Protein AF-A0A497QTE4-F1 (afdb_monomer_lite)

Structure (mmCIF, N/CA/C/O backbone):
data_AF-A0A497QTE4-F1
#
_entry.id   AF-A0A497QTE4-F1
#
loop_
_atom_site.group_PDB
_atom_site.id
_atom_site.type_symbol
_atom_site.label_atom_id
_atom_site.label_alt_id
_atom_site.label_comp_id
_atom_site.label_asym_id
_atom_site.label_entity_id
_atom_site.label_seq_id
_atom_site.pdbx_PDB_ins_code
_atom_site.Cartn_x
_atom_site.Cartn_y
_atom_site.Cartn_z
_atom_site.occupancy
_atom_site.B_iso_or_equiv
_atom_site.auth_seq_id
_atom_site.auth_comp_id
_atom_site.auth_asym_id
_atom_site.auth_atom_id
_atom_site.pdbx_PDB_model_num
ATOM 1 N N . MET A 1 1 ? 2.439 17.693 15.101 1.00 38.31 1 MET A N 1
ATOM 2 C CA . MET A 1 1 ? 2.916 16.427 15.713 1.00 38.31 1 MET A CA 1
ATOM 3 C C . MET A 1 1 ? 2.878 15.326 14.650 1.00 38.31 1 MET A C 1
ATOM 5 O O . MET A 1 1 ? 1.816 15.100 14.087 1.00 38.31 1 MET A O 1
ATOM 9 N N . LYS A 1 2 ? 4.021 14.719 14.287 1.00 48.38 2 LYS A N 1
ATOM 10 C CA . LYS A 1 2 ? 4.127 13.747 13.175 1.00 48.38 2 LYS A CA 1
ATOM 11 C C . LYS A 1 2 ? 3.529 12.392 13.579 1.00 48.38 2 LYS A C 1
ATOM 13 O O . LYS A 1 2 ? 4.057 11.733 14.469 1.00 48.38 2 LYS A O 1
ATOM 18 N N . ASN A 1 3 ? 2.448 11.991 12.914 1.00 68.00 3 ASN A N 1
ATOM 19 C CA . ASN A 1 3 ? 1.878 10.650 13.010 1.00 68.00 3 ASN A CA 1
ATOM 20 C C . ASN A 1 3 ? 2.793 9.687 12.229 1.00 68.00 3 ASN A C 1
ATOM 22 O O . ASN A 1 3 ? 2.731 9.632 11.004 1.00 68.00 3 ASN A O 1
ATOM 26 N N . TRP A 1 4 ? 3.728 9.041 12.932 1.00 78.50 4 TRP A N 1
ATOM 27 C CA . TRP A 1 4 ? 4.773 8.202 12.335 1.00 78.50 4 TRP A CA 1
ATOM 28 C C . TRP A 1 4 ? 4.191 6.999 11.586 1.00 78.50 4 TRP A C 1
ATOM 30 O O . TRP A 1 4 ? 4.677 6.681 10.510 1.00 78.50 4 TRP A O 1
ATOM 40 N N . ALA A 1 5 ? 3.098 6.417 12.088 1.00 81.31 5 ALA A N 1
ATOM 41 C CA . ALA A 1 5 ? 2.456 5.256 11.481 1.00 81.31 5 ALA A CA 1
ATOM 42 C C . ALA A 1 5 ? 1.943 5.551 10.062 1.00 81.31 5 ALA A C 1
ATOM 44 O O . ALA A 1 5 ? 2.066 4.713 9.180 1.00 81.31 5 ALA A O 1
ATOM 45 N N . LYS A 1 6 ? 1.484 6.784 9.786 1.00 86.12 6 LYS A N 1
ATOM 46 C CA . LYS A 1 6 ? 1.086 7.216 8.428 1.00 86.12 6 LYS A CA 1
ATOM 47 C C . LYS A 1 6 ? 2.237 7.252 7.410 1.00 86.12 6 LYS A C 1
ATOM 49 O O . LYS A 1 6 ? 1.986 7.508 6.238 1.00 86.12 6 LYS A O 1
ATOM 54 N N . LYS A 1 7 ? 3.489 7.089 7.845 1.00 86.50 7 LYS A N 1
ATOM 55 C CA . LYS A 1 7 ? 4.641 6.941 6.945 1.00 86.50 7 LYS A CA 1
ATOM 56 C C . LYS A 1 7 ? 4.941 5.485 6.603 1.00 86.50 7 LYS A C 1
ATOM 58 O O . LYS A 1 7 ? 5.589 5.248 5.593 1.00 86.50 7 LYS A O 1
ATOM 63 N N . GLU A 1 8 ? 4.475 4.561 7.438 1.00 90.38 8 GLU A N 1
ATOM 64 C CA . GLU A 1 8 ? 4.718 3.124 7.309 1.00 90.38 8 GLU A CA 1
ATOM 65 C C . GLU A 1 8 ? 3.647 2.424 6.468 1.00 90.38 8 GLU A C 1
ATOM 67 O O . GLU A 1 8 ? 3.855 1.284 6.071 1.00 90.38 8 GLU A O 1
ATOM 72 N N . VAL A 1 9 ? 2.519 3.090 6.195 1.00 95.50 9 VAL A N 1
ATOM 73 C CA . VAL A 1 9 ? 1.374 2.544 5.449 1.00 95.50 9 VAL A CA 1
ATOM 74 C C . VAL A 1 9 ? 0.930 3.490 4.325 1.00 95.50 9 VAL A C 1
ATOM 76 O O . VAL A 1 9 ? 1.117 4.708 4.454 1.00 95.50 9 VAL A O 1
ATOM 79 N N . PRO A 1 10 ? 0.311 2.986 3.238 1.00 97.38 10 PRO A N 1
ATOM 80 C CA . PRO A 1 10 ? -0.257 3.835 2.205 1.00 97.38 10 PRO A CA 1
ATOM 81 C C . PRO A 1 10 ? -1.414 4.682 2.735 1.00 97.38 10 PRO A C 1
ATOM 83 O O . PRO A 1 10 ? -2.060 4.373 3.743 1.00 97.38 10 PRO A O 1
ATOM 86 N N . ASN A 1 11 ? -1.709 5.769 2.030 1.00 96.44 11 ASN A N 1
ATOM 87 C CA . ASN A 1 11 ? -2.879 6.583 2.332 1.00 96.44 11 ASN A CA 1
ATOM 88 C C . ASN A 1 11 ? -4.189 5.824 2.027 1.00 96.44 11 ASN A C 1
ATOM 90 O O . ASN A 1 11 ? -4.188 4.783 1.370 1.00 96.44 11 ASN A O 1
ATOM 94 N N . LEU A 1 12 ? -5.308 6.362 2.518 1.00 96.12 12 LEU A N 1
ATOM 95 C CA . LEU A 1 12 ? -6.624 5.734 2.395 1.00 96.12 12 LEU A CA 1
ATOM 96 C C . LEU A 1 12 ? -7.015 5.434 0.941 1.00 96.12 12 LEU A C 1
ATOM 98 O O . LEU A 1 12 ? -7.468 4.331 0.664 1.00 96.12 12 LEU A O 1
ATOM 102 N N . GLU A 1 13 ? -6.833 6.386 0.025 1.00 97.38 13 GLU A N 1
ATOM 103 C CA . GLU A 1 13 ? -7.245 6.219 -1.376 1.00 97.38 13 GLU A CA 1
ATOM 104 C C . GLU A 1 13 ? -6.435 5.125 -2.084 1.00 97.38 13 GLU A C 1
ATOM 106 O O . GLU A 1 13 ? -6.998 4.296 -2.793 1.00 97.38 13 GLU A O 1
ATOM 111 N N . VAL A 1 14 ? -5.131 5.039 -1.809 1.00 97.88 14 VAL A N 1
ATOM 112 C CA . VAL A 1 14 ? -4.286 3.942 -2.305 1.00 97.88 14 VAL A CA 1
ATOM 113 C C . VAL A 1 14 ? -4.727 2.598 -1.707 1.00 97.88 14 VAL A C 1
ATOM 115 O O . VAL A 1 14 ? -4.793 1.601 -2.421 1.00 97.88 14 VAL A O 1
ATOM 118 N N . CYS A 1 15 ? -5.087 2.556 -0.419 1.00 97.94 15 CYS A N 1
ATOM 119 C CA . CYS A 1 15 ? -5.567 1.325 0.223 1.00 97.94 15 CYS A CA 1
ATOM 120 C C . CYS A 1 15 ? -6.937 0.870 -0.307 1.00 97.94 15 CYS A C 1
ATOM 122 O O . CYS A 1 15 ? -7.152 -0.329 -0.467 1.00 97.94 15 CYS A O 1
ATOM 124 N N . LYS A 1 16 ? -7.856 1.801 -0.609 1.00 97.81 16 LYS A N 1
ATOM 125 C CA . LYS A 1 16 ? -9.133 1.488 -1.276 1.00 97.81 16 LYS A CA 1
ATOM 126 C C . LYS A 1 16 ? -8.885 0.807 -2.616 1.00 97.81 16 LYS A C 1
ATOM 128 O O . LYS A 1 16 ? -9.449 -0.251 -2.867 1.00 97.81 16 LYS A O 1
ATOM 133 N N . LYS A 1 17 ? -7.969 1.355 -3.417 1.00 97.94 17 LYS A N 1
ATOM 134 C CA . LYS A 1 17 ? -7.612 0.772 -4.710 1.00 97.94 17 LYS A CA 1
ATOM 135 C C . LYS A 1 17 ? -6.985 -0.619 -4.577 1.00 97.94 17 LYS A C 1
ATOM 137 O O . LYS A 1 17 ? -7.345 -1.524 -5.319 1.00 97.94 17 LYS A O 1
ATOM 142 N N . LEU A 1 18 ? -6.104 -0.826 -3.595 1.00 97.12 18 LEU A N 1
ATOM 143 C CA . LEU A 1 18 ? -5.583 -2.163 -3.281 1.00 97.12 18 LEU A CA 1
ATOM 144 C C . LEU A 1 18 ? -6.708 -3.151 -2.922 1.00 97.12 18 LEU A C 1
ATOM 146 O O . LEU A 1 18 ? -6.700 -4.279 -3.408 1.00 97.12 18 LEU A O 1
ATOM 150 N N . LYS A 1 19 ? -7.683 -2.736 -2.099 1.00 96.12 19 LYS A N 1
ATOM 151 C CA . LYS A 1 19 ? -8.857 -3.554 -1.741 1.00 96.12 19 LYS A CA 1
ATOM 152 C C . LYS A 1 19 ? -9.690 -3.914 -2.975 1.00 96.12 19 LYS A C 1
ATOM 154 O O . LYS A 1 19 ? -10.059 -5.073 -3.120 1.00 96.12 19 LYS A O 1
ATOM 159 N N . GLU A 1 20 ? -9.946 -2.957 -3.866 1.00 96.62 20 GLU A N 1
ATOM 160 C CA . GLU A 1 20 ? -10.658 -3.187 -5.136 1.00 96.62 20 GLU A CA 1
ATOM 161 C C . GLU A 1 20 ? -9.948 -4.208 -6.032 1.00 96.62 20 GLU A C 1
ATOM 163 O O . GLU A 1 20 ? -10.604 -5.025 -6.671 1.00 96.62 20 GLU A O 1
ATOM 168 N N . LEU A 1 21 ? -8.614 -4.190 -6.048 1.00 95.94 21 LEU A N 1
ATOM 169 C CA . LEU A 1 21 ? -7.790 -5.121 -6.822 1.00 95.94 21 LEU A CA 1
ATOM 170 C C . LEU A 1 21 ? -7.588 -6.486 -6.144 1.00 95.94 21 LEU A C 1
ATOM 172 O O . LEU A 1 21 ? -6.897 -7.332 -6.702 1.00 95.94 21 LEU A O 1
ATOM 176 N N . GLY A 1 22 ? -8.175 -6.718 -4.964 1.00 94.38 22 GLY A N 1
ATOM 177 C CA . GLY A 1 22 ? -8.136 -8.017 -4.284 1.00 94.38 22 GLY A CA 1
ATOM 178 C C . GLY A 1 22 ? -7.007 -8.198 -3.266 1.00 94.38 22 GLY A C 1
ATOM 179 O O . GLY A 1 22 ? -6.743 -9.325 -2.853 1.00 94.38 22 GLY A O 1
ATOM 180 N N . TYR A 1 23 ? -6.345 -7.123 -2.819 1.00 94.62 23 TYR A N 1
ATOM 181 C CA . TYR A 1 23 ? -5.350 -7.223 -1.744 1.00 94.62 23 TYR A CA 1
ATOM 182 C C . TYR A 1 23 ? -5.978 -7.803 -0.457 1.00 94.62 23 TYR A C 1
ATOM 184 O O . TYR A 1 23 ? -7.044 -7.321 -0.049 1.00 94.62 23 TYR A O 1
ATOM 192 N N . PRO A 1 24 ? -5.329 -8.758 0.243 1.00 93.19 24 PRO A N 1
ATOM 193 C CA . PRO A 1 24 ? -5.878 -9.390 1.446 1.00 93.19 24 PRO A CA 1
ATOM 194 C C . PRO A 1 24 ? -6.350 -8.405 2.527 1.00 93.19 24 PRO A C 1
ATOM 196 O O . PRO A 1 24 ? -5.610 -7.513 2.943 1.00 93.19 24 PRO A O 1
ATOM 199 N N . GLN A 1 25 ? -7.580 -8.595 3.020 1.00 92.75 25 GLN A N 1
ATOM 200 C CA . GLN A 1 25 ? -8.214 -7.706 4.009 1.00 92.75 25 GLN A CA 1
ATOM 201 C C . GLN A 1 25 ? -8.358 -8.305 5.417 1.00 92.75 25 GLN A C 1
ATOM 203 O O . GLN A 1 25 ? -8.751 -7.578 6.318 1.00 92.75 25 GLN A O 1
ATOM 208 N N . ASN A 1 26 ? -8.047 -9.590 5.627 1.00 83.25 26 ASN A N 1
ATOM 209 C CA . ASN A 1 26 ? -8.326 -10.313 6.881 1.00 83.25 26 ASN A CA 1
ATOM 210 C C . ASN A 1 26 ? -7.056 -10.629 7.701 1.00 83.25 26 ASN A C 1
ATOM 212 O O . ASN A 1 26 ? -6.963 -11.675 8.337 1.00 83.25 26 ASN A O 1
ATOM 216 N N . LEU A 1 27 ? -6.054 -9.745 7.671 1.00 81.62 27 LEU A N 1
ATOM 217 C CA . LEU A 1 27 ? -4.765 -9.931 8.359 1.00 81.62 27 LEU A CA 1
ATOM 218 C C . LEU A 1 27 ? -4.650 -9.047 9.605 1.00 81.62 27 LEU A C 1
ATOM 220 O O . LEU A 1 27 ? -5.161 -7.933 9.621 1.00 81.62 27 LEU A O 1
ATOM 224 N N . ASP A 1 28 ? -3.905 -9.456 10.627 1.00 87.19 28 ASP A N 1
ATOM 225 C CA . ASP A 1 28 ? -3.565 -8.535 11.722 1.00 87.19 28 ASP A CA 1
ATOM 226 C C . ASP A 1 28 ? -2.775 -7.311 11.212 1.00 87.19 28 ASP A C 1
ATOM 228 O O . ASP A 1 28 ? -2.238 -7.294 10.101 1.00 87.19 28 ASP A O 1
ATOM 232 N N . GLY A 1 29 ? -2.705 -6.244 12.011 1.00 91.38 29 GLY A N 1
ATOM 233 C CA . GLY A 1 29 ? -1.904 -5.055 11.704 1.00 91.38 29 GLY A CA 1
ATOM 234 C C . GLY A 1 29 ? -2.739 -3.807 11.430 1.00 91.38 29 GLY A C 1
ATOM 235 O O . GLY A 1 29 ? -3.768 -3.585 12.058 1.00 91.38 29 GLY A O 1
ATOM 236 N N . TRP A 1 30 ? -2.260 -2.919 10.562 1.00 93.69 30 TRP A N 1
ATOM 237 C CA . TRP A 1 30 ? -2.860 -1.591 10.396 1.00 93.69 30 TRP A CA 1
ATOM 238 C C . TRP A 1 30 ? -4.076 -1.579 9.470 1.00 93.69 30 TRP A C 1
ATOM 240 O O . TRP A 1 30 ? -4.089 -2.249 8.441 1.00 93.69 30 TRP A O 1
ATOM 250 N N . TYR A 1 31 ? -5.063 -0.755 9.820 1.00 93.00 31 TYR A N 1
ATOM 251 C CA . TYR A 1 31 ? -6.292 -0.530 9.067 1.00 93.00 31 TYR A CA 1
ATOM 252 C C . TYR A 1 31 ? -6.666 0.945 9.061 1.00 93.00 31 TYR A C 1
ATOM 254 O O . TYR A 1 31 ? -6.576 1.630 10.083 1.00 93.00 31 TYR A O 1
ATOM 262 N N . TRP A 1 32 ? -7.177 1.411 7.930 1.00 93.38 32 TRP A N 1
ATOM 263 C CA . TRP A 1 32 ? -8.058 2.566 7.914 1.00 93.38 32 TRP A CA 1
ATOM 264 C C . TRP A 1 32 ? -9.443 2.112 8.363 1.00 93.38 32 TRP A C 1
ATOM 266 O O . TRP A 1 32 ? -9.994 1.168 7.810 1.00 93.38 32 TRP A O 1
ATOM 276 N N . VAL A 1 33 ? -9.989 2.764 9.382 1.00 89.94 33 VAL A N 1
ATOM 277 C CA . VAL A 1 33 ? -11.266 2.420 10.008 1.00 89.94 33 VAL A CA 1
ATOM 278 C C . VAL A 1 33 ? -12.188 3.625 9.935 1.00 89.94 33 VAL A C 1
ATOM 280 O O . VAL A 1 33 ? -11.792 4.732 10.313 1.00 89.94 33 VAL A O 1
ATOM 283 N N . LYS A 1 34 ? -13.405 3.415 9.440 1.00 87.94 34 LYS A N 1
ATOM 284 C CA . LYS A 1 34 ? -14.448 4.428 9.352 1.00 87.94 34 LYS A CA 1
ATOM 285 C C . LYS A 1 34 ? -15.264 4.450 10.643 1.00 87.94 34 LYS A C 1
ATOM 287 O O . LYS A 1 34 ? -15.829 3.435 11.042 1.00 87.94 34 LYS A O 1
ATOM 292 N N . THR A 1 35 ? -15.309 5.619 11.277 1.00 82.75 35 THR A N 1
ATOM 293 C CA . THR A 1 35 ? -16.066 5.888 12.508 1.00 82.75 35 THR A CA 1
ATOM 294 C C . THR A 1 35 ? -16.937 7.124 12.283 1.00 82.75 35 THR A C 1
ATOM 296 O O . THR A 1 35 ? -16.417 8.249 12.280 1.00 82.75 35 THR A O 1
ATOM 299 N N . GLY A 1 36 ? -18.240 6.956 12.044 1.00 81.00 36 GLY A N 1
ATOM 300 C CA . GLY A 1 36 ? -19.103 8.068 11.653 1.00 81.00 36 GLY A CA 1
ATOM 301 C C . GLY A 1 36 ? -18.632 8.708 10.341 1.00 81.00 36 GLY A C 1
ATOM 302 O O . GLY A 1 36 ? -18.511 8.073 9.295 1.00 81.00 36 GLY A O 1
ATOM 303 N N . ARG A 1 37 ? -18.316 10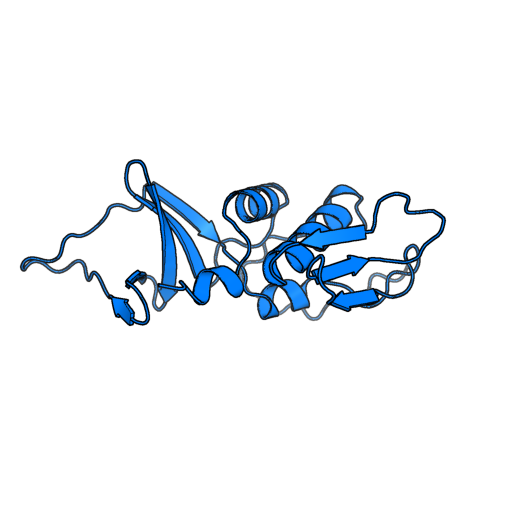.007 10.396 1.00 82.56 37 ARG A N 1
ATOM 304 C CA . ARG A 1 37 ? -17.875 10.790 9.225 1.00 82.56 37 ARG A CA 1
ATOM 305 C C . ARG A 1 37 ? -16.362 10.786 8.985 1.00 82.56 37 ARG A C 1
ATOM 307 O O . ARG A 1 37 ? -15.908 11.430 8.043 1.00 82.56 37 ARG A O 1
ATOM 314 N N . GLU A 1 38 ? -15.576 10.108 9.818 1.00 87.50 38 GLU A N 1
ATOM 315 C CA . GLU A 1 38 ? -14.112 10.186 9.777 1.00 87.50 38 GLU A CA 1
ATOM 316 C C . GLU A 1 38 ? -13.452 8.828 9.525 1.00 87.50 38 GLU A C 1
ATOM 31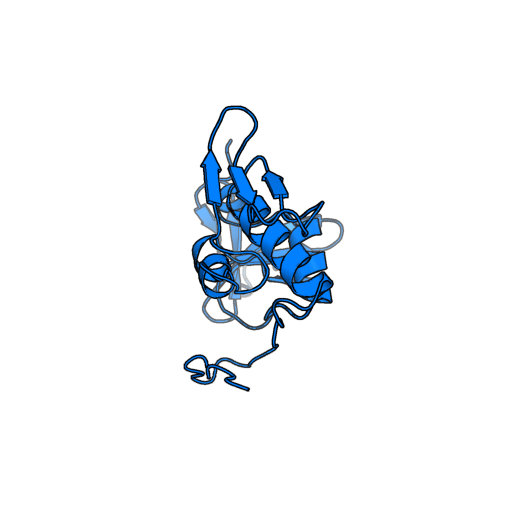8 O O . GLU A 1 38 ? -13.891 7.803 10.042 1.00 87.50 38 GLU A O 1
ATOM 323 N N . TRP A 1 39 ? -12.334 8.847 8.794 1.00 89.69 39 TRP A N 1
ATOM 324 C CA . TRP A 1 39 ? -11.422 7.710 8.660 1.00 89.69 39 TRP A CA 1
ATOM 325 C C . TRP A 1 39 ? -10.205 7.882 9.568 1.00 89.69 39 TRP A C 1
ATOM 327 O O . TRP A 1 39 ? -9.525 8.914 9.542 1.00 89.69 39 TRP A O 1
ATOM 337 N N . LYS A 1 40 ? -9.899 6.851 10.354 1.00 88.38 40 LYS A N 1
ATOM 338 C CA . LYS A 1 40 ? -8.808 6.843 11.336 1.00 88.38 40 LYS A CA 1
ATOM 339 C C . LYS A 1 40 ? -7.904 5.642 11.116 1.00 88.38 40 LYS A C 1
ATOM 341 O O . LYS A 1 40 ? -8.367 4.570 10.753 1.00 88.38 40 LYS A O 1
ATOM 346 N N . LEU A 1 41 ? -6.603 5.834 11.325 1.00 89.31 41 LEU A N 1
ATOM 347 C CA . LEU A 1 41 ? -5.642 4.736 11.274 1.00 89.31 41 LEU A CA 1
ATOM 348 C C . LEU A 1 41 ? -5.626 4.024 12.632 1.00 89.31 41 LEU A C 1
ATOM 350 O O . LEU A 1 41 ? -5.348 4.659 13.655 1.00 89.31 41 LEU A O 1
ATOM 354 N N . SER A 1 42 ? -5.893 2.723 12.616 1.00 87.62 42 SER A N 1
ATOM 355 C CA . SER A 1 42 ? -6.014 1.872 13.800 1.00 87.62 42 SER A CA 1
ATOM 356 C C . SER A 1 42 ? -5.218 0.587 13.618 1.00 87.62 42 SER A C 1
ATOM 358 O O . SER A 1 42 ? -5.053 0.101 12.502 1.00 87.62 42 SER A O 1
ATOM 360 N N . LEU A 1 43 ? -4.737 0.022 14.719 1.00 87.88 43 LEU A N 1
ATOM 361 C CA . LEU A 1 43 ? -4.087 -1.283 14.741 1.00 87.88 43 LEU A CA 1
ATOM 362 C C . LEU A 1 43 ? -5.114 -2.346 15.147 1.00 87.88 43 LEU A C 1
ATOM 364 O O . LEU A 1 43 ? -5.670 -2.254 16.238 1.00 87.88 43 LEU A O 1
ATOM 368 N N . LEU A 1 44 ? -5.356 -3.339 14.298 1.00 86.12 44 LEU A N 1
ATOM 369 C CA . LEU A 1 44 ? -6.066 -4.565 14.645 1.00 86.12 44 LEU A CA 1
ATOM 370 C C . LEU A 1 44 ? -5.070 -5.553 15.258 1.00 86.12 44 LEU A C 1
ATOM 372 O O . LEU A 1 44 ? -4.070 -5.905 14.631 1.00 86.12 44 LEU A O 1
ATOM 376 N N . TYR A 1 45 ? -5.329 -5.962 16.495 1.00 81.38 45 TYR A N 1
ATOM 377 C CA . TYR A 1 45 ? -4.510 -6.927 17.223 1.00 81.38 45 TYR A CA 1
ATOM 378 C C . TYR A 1 45 ? -5.393 -7.677 18.220 1.00 81.38 45 TYR A C 1
ATOM 380 O O . TYR A 1 45 ? -6.192 -7.043 18.914 1.00 81.38 45 TYR A O 1
ATOM 388 N N . GLU A 1 46 ? -5.273 -9.007 18.287 1.00 82.00 46 GLU A N 1
ATOM 389 C CA . GLU A 1 46 ? -6.131 -9.865 19.130 1.00 82.00 46 GLU A CA 1
ATOM 390 C C . GLU A 1 46 ? -7.633 -9.604 18.895 1.00 82.00 46 GLU A C 1
ATOM 392 O O . GLU A 1 46 ? -8.431 -9.542 19.829 1.00 82.00 46 GLU A O 1
ATOM 397 N N . ARG A 1 47 ? -8.022 -9.412 17.623 1.00 76.31 47 ARG A N 1
ATOM 398 C CA . ARG A 1 47 ? -9.404 -9.110 17.190 1.00 76.31 47 ARG A CA 1
ATOM 399 C C . ARG A 1 47 ? -10.000 -7.817 17.768 1.00 76.31 47 ARG A C 1
ATOM 401 O O . ARG A 1 47 ? -11.215 -7.640 17.741 1.00 76.31 47 ARG A O 1
ATOM 408 N N . LYS A 1 48 ? -9.169 -6.899 18.269 1.00 80.56 48 LYS A N 1
ATOM 409 C CA . LYS A 1 48 ? -9.596 -5.584 18.769 1.00 80.56 48 LYS A CA 1
ATOM 410 C C . LYS A 1 48 ? -8.877 -4.463 18.022 1.00 80.56 48 LYS A C 1
ATOM 412 O O . LYS A 1 48 ? -7.660 -4.517 17.832 1.00 80.56 48 LYS A O 1
ATOM 417 N N . TYR A 1 49 ? -9.618 -3.427 17.625 1.00 77.69 49 TYR A N 1
ATOM 418 C CA . TYR A 1 49 ? -9.032 -2.211 17.062 1.00 77.69 49 TYR A CA 1
ATOM 419 C C . TYR A 1 49 ? -8.496 -1.310 18.174 1.00 77.69 49 TYR A C 1
ATOM 421 O O . TYR A 1 49 ? -9.166 -1.042 19.168 1.00 77.69 49 TYR A O 1
ATOM 429 N N . LYS A 1 50 ? -7.276 -0.811 17.990 1.00 80.50 50 LYS A N 1
ATOM 430 C CA . LYS A 1 50 ? -6.616 0.128 18.896 1.00 80.50 50 LYS A CA 1
ATOM 431 C C . LYS A 1 50 ? -6.265 1.401 18.131 1.00 80.50 50 LYS A C 1
ATOM 433 O O . LYS A 1 50 ? -5.573 1.348 17.111 1.00 80.50 50 LYS A O 1
ATOM 438 N N . LEU A 1 51 ? -6.735 2.550 18.610 1.00 73.75 51 LEU A N 1
ATOM 439 C CA . LEU A 1 51 ? -6.525 3.836 17.945 1.00 73.75 51 LEU A CA 1
ATOM 440 C C . LEU A 1 51 ? -5.127 4.382 18.216 1.00 73.75 51 LEU A C 1
ATOM 442 O O . LEU A 1 51 ? -4.603 4.308 19.329 1.00 73.75 51 LEU A O 1
ATOM 446 N N . LEU A 1 52 ? -4.545 5.034 17.214 1.00 66.62 52 LEU A N 1
ATOM 447 C CA . LEU A 1 52 ? -3.318 5.792 17.407 1.00 66.62 52 LEU A CA 1
ATOM 448 C C . LEU A 1 52 ? -3.637 7.227 17.871 1.00 66.62 52 LEU A C 1
ATOM 450 O O . LEU A 1 52 ? -4.106 8.049 17.082 1.00 66.62 52 LEU A O 1
ATOM 454 N N . LYS A 1 53 ? -3.321 7.572 19.127 1.00 66.75 53 LYS A N 1
ATOM 455 C CA . LYS A 1 53 ? -3.346 8.962 19.632 1.00 66.75 53 LYS A CA 1
ATOM 456 C C . LYS A 1 53 ? -1.908 9.450 19.851 1.00 66.75 53 LYS A C 1
ATOM 458 O O . LYS A 1 53 ? -1.263 9.179 20.865 1.00 66.75 53 LYS A O 1
ATOM 463 N N . GLY A 1 54 ? -1.374 10.176 18.866 1.00 66.19 54 GLY A N 1
ATOM 464 C CA . GLY A 1 54 ? 0.002 10.687 18.896 1.00 66.19 54 GLY A CA 1
ATOM 465 C C . GLY A 1 54 ? 1.046 9.574 18.730 1.00 66.19 54 GLY A C 1
ATOM 466 O O . GLY A 1 54 ? 1.122 8.960 17.672 1.00 66.19 54 GLY A O 1
ATOM 467 N N . LYS A 1 55 ? 1.880 9.339 19.755 1.00 58.31 55 LYS A N 1
ATOM 468 C CA . LYS A 1 55 ? 2.862 8.231 19.794 1.00 58.31 55 LYS A CA 1
ATOM 469 C C . LYS A 1 55 ? 2.363 6.998 20.560 1.00 58.31 55 LYS A C 1
ATOM 471 O O . LYS A 1 55 ? 3.108 6.033 20.684 1.00 58.31 55 LYS A O 1
ATOM 476 N N . ARG A 1 56 ? 1.149 7.037 21.115 1.00 50.38 56 ARG A N 1
ATOM 477 C CA . ARG A 1 56 ? 0.593 5.958 21.938 1.00 50.38 56 ARG A CA 1
ATOM 478 C C . ARG A 1 56 ? -0.525 5.247 21.184 1.00 50.38 56 ARG A C 1
ATOM 480 O O . ARG A 1 56 ? -1.343 5.893 20.528 1.00 50.38 56 ARG A O 1
ATOM 487 N N . ILE A 1 57 ? -0.549 3.926 21.311 1.00 58.47 57 ILE A N 1
ATOM 488 C CA . ILE A 1 57 ? -1.705 3.105 20.964 1.00 58.47 57 ILE A CA 1
ATOM 489 C C . ILE A 1 57 ? -2.637 3.164 22.174 1.00 58.47 57 ILE A C 1
ATOM 491 O O . ILE A 1 57 ? -2.239 2.782 23.274 1.00 58.47 57 ILE A O 1
ATOM 495 N N . VAL A 1 58 ? -3.838 3.701 21.991 1.00 57.72 58 VAL A N 1
ATOM 496 C CA . VAL A 1 58 ? -4.869 3.735 23.028 1.00 57.72 58 VAL A CA 1
ATOM 497 C C . VAL A 1 58 ? -5.842 2.605 22.735 1.00 57.72 58 VAL A C 1
ATOM 499 O O . VAL A 1 58 ? -6.380 2.502 21.633 1.00 57.72 58 VAL A O 1
ATOM 502 N N . ILE A 1 59 ? -6.013 1.730 23.722 1.00 53.34 59 ILE A N 1
ATOM 503 C CA . ILE A 1 59 ? -7.015 0.674 23.683 1.00 53.34 59 ILE A CA 1
ATOM 504 C C . ILE A 1 59 ? -8.323 1.330 24.118 1.00 53.34 59 ILE A C 1
ATOM 506 O O . ILE A 1 59 ? -8.456 1.709 25.277 1.00 53.34 59 ILE A O 1
ATOM 510 N N . GLU A 1 60 ? -9.260 1.516 23.197 1.00 55.19 60 GLU A N 1
ATOM 511 C CA . GLU A 1 60 ? -10.644 1.796 23.579 1.00 55.19 60 GLU A CA 1
ATOM 512 C C . GLU A 1 60 ? -11.292 0.419 23.740 1.00 55.19 60 GLU A C 1
ATOM 514 O O . GLU A 1 60 ? -11.745 -0.198 22.781 1.00 55.19 60 GLU A O 1
ATOM 519 N N . THR A 1 61 ? -11.155 -0.155 24.940 1.00 43.00 61 THR A N 1
ATOM 520 C CA . THR A 1 61 ? -11.870 -1.381 25.292 1.00 43.00 61 THR A CA 1
ATOM 521 C C . THR A 1 61 ? -13.339 -1.039 25.458 1.00 43.00 61 THR A C 1
ATOM 523 O O . THR A 1 61 ? -13.688 -0.180 26.268 1.00 43.00 61 THR A O 1
ATOM 526 N N . ASP A 1 62 ? -14.176 -1.740 24.711 1.00 43.84 62 ASP A N 1
ATOM 527 C CA . ASP A 1 62 ? -15.578 -1.910 25.042 1.00 43.84 62 ASP A CA 1
ATOM 528 C C . ASP A 1 62 ? -15.622 -2.764 26.312 1.00 43.84 62 ASP A C 1
ATOM 530 O O . ASP A 1 62 ? -15.287 -3.938 26.244 1.00 43.84 62 ASP A O 1
ATOM 534 N N . ASP A 1 63 ? -15.827 -2.131 27.468 1.00 39.47 63 ASP A N 1
ATOM 535 C CA . ASP A 1 63 ? -16.271 -2.768 28.712 1.00 39.47 63 ASP A CA 1
ATOM 536 C C . ASP A 1 63 ? -16.715 -1.660 29.689 1.00 39.47 63 ASP A C 1
ATOM 538 O O . ASP A 1 63 ? -15.954 -1.147 30.508 1.00 39.47 63 ASP A O 1
ATOM 542 N N . SER A 1 64 ? -17.984 -1.264 29.571 1.00 44.25 64 SER A N 1
ATOM 543 C CA . SER A 1 64 ? -18.909 -0.961 30.682 1.00 44.25 64 SER A CA 1
ATOM 544 C C . SER A 1 64 ? -18.519 -0.030 31.852 1.00 44.25 64 SER A C 1
A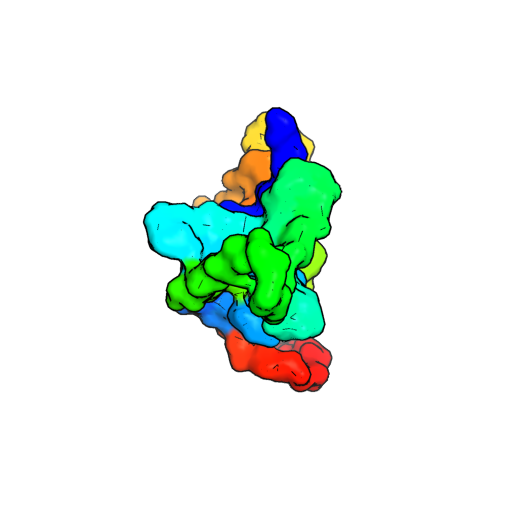TOM 546 O O . SER A 1 64 ? -19.270 0.014 32.819 1.00 44.25 64 SER A O 1
ATOM 548 N N . VAL A 1 65 ? -17.464 0.791 31.794 1.00 36.72 65 VAL A N 1
ATOM 549 C CA . VAL A 1 65 ? -17.296 1.973 32.673 1.00 36.72 65 VAL A CA 1
ATOM 550 C C . VAL A 1 65 ? -16.5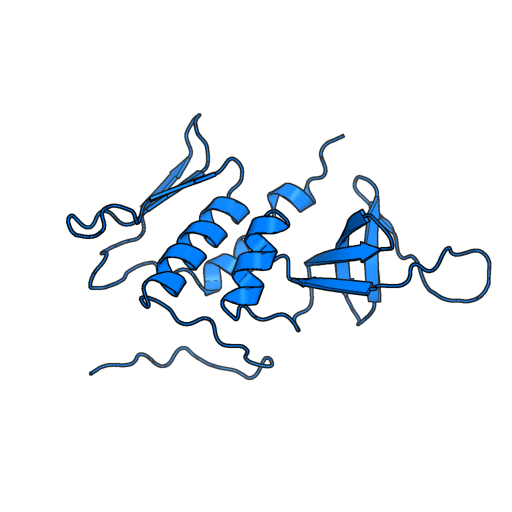25 3.076 31.928 1.00 36.72 65 VAL A C 1
ATOM 552 O O . VAL A 1 65 ? -15.302 3.149 31.976 1.00 36.72 65 VAL A O 1
ATOM 555 N N . GLY A 1 66 ? -17.237 3.961 31.224 1.00 35.28 66 GLY A N 1
ATOM 556 C CA . GLY A 1 66 ? -16.700 5.257 30.770 1.00 35.28 66 GLY A CA 1
ATOM 557 C C . GLY A 1 66 ? -15.750 5.267 29.560 1.00 35.28 66 GLY A C 1
ATOM 558 O O . GLY A 1 66 ? -15.177 6.316 29.266 1.00 35.28 66 GLY A O 1
ATOM 559 N N . GLY A 1 67 ? -15.583 4.154 28.841 1.00 39.62 67 GLY A N 1
ATOM 560 C CA . GLY A 1 67 ? -14.880 4.121 27.554 1.00 39.62 67 GLY A CA 1
ATOM 561 C C . GLY A 1 67 ? -15.826 4.460 26.400 1.00 39.62 67 GLY A C 1
ATOM 562 O O . GLY A 1 67 ? -16.875 3.839 26.266 1.00 39.62 67 GLY A O 1
ATOM 563 N N . ILE A 1 68 ? -15.481 5.444 25.567 1.00 45.41 68 ILE A N 1
ATOM 564 C CA . ILE A 1 68 ? -16.201 5.714 24.314 1.00 45.41 68 ILE A CA 1
ATOM 565 C C . ILE A 1 68 ? -15.880 4.555 23.361 1.00 45.41 68 ILE A C 1
ATOM 567 O O . ILE A 1 68 ? -14.843 4.575 22.706 1.00 45.41 68 ILE A O 1
ATOM 571 N N . GLY A 1 69 ? -16.725 3.525 23.317 1.00 53.09 69 GLY A N 1
ATOM 572 C CA . GLY A 1 69 ? -16.699 2.552 22.228 1.00 53.09 69 GLY A CA 1
ATOM 573 C C . GLY A 1 69 ? -17.068 3.265 20.926 1.00 53.09 69 GLY A C 1
ATOM 574 O O . GLY A 1 69 ? -18.056 3.999 20.887 1.00 53.09 69 GLY A O 1
ATOM 575 N N . PHE A 1 70 ? -16.262 3.115 19.874 1.00 60.66 70 PHE A N 1
ATOM 576 C CA . PHE A 1 70 ? -16.627 3.590 18.539 1.00 60.66 70 PHE A CA 1
ATOM 577 C C . PHE A 1 70 ? -17.115 2.419 17.693 1.00 60.66 70 PHE A C 1
ATOM 579 O O . PHE A 1 70 ? -16.471 1.374 17.624 1.00 60.66 70 PHE A O 1
ATOM 586 N N . GLU A 1 71 ? -18.249 2.612 17.027 1.00 69.06 71 GLU A N 1
ATOM 587 C CA . GLU A 1 71 ? -18.763 1.658 16.053 1.00 69.06 71 GLU A CA 1
ATOM 588 C C . GLU A 1 71 ? -17.895 1.705 14.786 1.00 69.06 71 GLU A C 1
ATOM 590 O O . GLU A 1 71 ? -17.611 2.778 14.240 1.00 69.06 71 GLU A O 1
ATOM 595 N N . VAL A 1 72 ? -17.425 0.535 14.349 1.00 78.94 72 VAL A N 1
ATOM 596 C CA . VAL A 1 72 ? -16.661 0.376 13.109 1.00 78.94 72 VAL A CA 1
ATOM 597 C C . VAL A 1 72 ? -17.640 0.102 11.977 1.00 78.94 72 VAL A C 1
ATOM 599 O O . VAL A 1 72 ? -18.140 -1.010 11.849 1.00 78.94 72 VAL A O 1
ATOM 602 N N . GLU A 1 73 ? -17.895 1.114 11.148 1.00 85.50 73 GLU A N 1
ATOM 603 C CA . GLU A 1 73 ? -18.771 0.975 9.974 1.00 85.50 73 GLU A CA 1
ATOM 604 C C . GLU A 1 73 ? -18.086 0.199 8.847 1.00 85.50 73 GLU A C 1
ATOM 606 O O . GLU A 1 73 ? -18.699 -0.602 8.148 1.00 85.50 73 GLU A O 1
ATOM 611 N N . GLU A 1 74 ? -16.799 0.477 8.643 1.00 90.25 74 GLU A N 1
ATOM 612 C CA . GLU A 1 74 ? -15.993 -0.120 7.589 1.00 90.25 74 GLU A CA 1
ATOM 613 C C . GLU A 1 74 ? -14.524 -0.126 8.010 1.00 90.25 74 GLU A C 1
ATOM 615 O O . GLU A 1 74 ? -14.049 0.786 8.695 1.00 90.25 74 GLU A O 1
ATOM 620 N N . SER A 1 75 ? -13.776 -1.127 7.555 1.00 92.12 75 SER A N 1
ATOM 621 C CA . SER A 1 75 ? -12.322 -1.119 7.620 1.00 92.12 75 SER A CA 1
ATOM 622 C C . SER A 1 75 ? -11.683 -1.526 6.288 1.00 92.12 75 SER A C 1
ATOM 624 O O . SER A 1 75 ? -12.272 -2.223 5.455 1.00 92.12 75 SER A O 1
ATOM 626 N N . ILE A 1 76 ? -10.473 -1.015 6.066 1.00 95.69 76 ILE A N 1
ATOM 627 C CA . ILE A 1 76 ? -9.640 -1.277 4.891 1.00 95.69 76 ILE A CA 1
ATOM 628 C C . ILE A 1 76 ? -8.217 -1.514 5.379 1.00 95.69 76 ILE A C 1
ATOM 630 O O . ILE A 1 76 ? -7.658 -0.675 6.092 1.00 95.69 76 ILE A O 1
ATOM 634 N N . LYS A 1 77 ? -7.628 -2.648 5.001 1.00 95.25 77 LYS A N 1
ATOM 635 C CA . LYS A 1 77 ? -6.252 -2.998 5.350 1.00 95.25 77 LYS A CA 1
ATOM 636 C C . LYS A 1 77 ? -5.296 -1.912 4.850 1.00 95.25 77 LYS A C 1
ATOM 638 O O . LYS A 1 77 ? -5.351 -1.496 3.695 1.00 95.25 77 LYS A O 1
ATOM 643 N N . ALA A 1 78 ? -4.419 -1.459 5.739 1.00 96.62 78 ALA A N 1
ATOM 644 C CA . ALA A 1 78 ? -3.363 -0.495 5.461 1.00 96.62 78 ALA A CA 1
ATOM 645 C C . ALA A 1 78 ? -2.012 -1.222 5.572 1.00 96.62 78 ALA A C 1
ATOM 647 O O . ALA A 1 78 ? -1.429 -1.259 6.654 1.00 96.62 78 ALA A O 1
ATOM 648 N N . PRO A 1 79 ? -1.539 -1.885 4.504 1.00 96.56 79 PRO A N 1
ATOM 649 C CA . PRO A 1 79 ? -0.353 -2.729 4.588 1.00 96.56 79 PRO A CA 1
ATOM 650 C C . PRO A 1 79 ? 0.907 -1.900 4.846 1.00 96.56 79 PRO A C 1
ATOM 652 O O . PRO A 1 79 ? 1.038 -0.771 4.386 1.00 96.56 79 PRO A O 1
ATOM 655 N N . THR A 1 80 ? 1.846 -2.455 5.594 1.00 95.75 80 THR A N 1
ATOM 656 C CA . THR A 1 80 ? 3.147 -1.845 5.872 1.00 95.75 80 THR A CA 1
ATOM 657 C C . THR A 1 80 ? 4.086 -1.945 4.671 1.00 95.75 80 THR A C 1
ATOM 659 O O . THR A 1 80 ? 3.891 -2.784 3.793 1.00 95.75 80 THR A O 1
ATOM 662 N N . CYS A 1 81 ? 5.176 -1.166 4.651 1.00 94.69 81 CYS A N 1
ATOM 663 C CA . CYS A 1 81 ? 6.253 -1.345 3.663 1.00 94.69 81 CYS A CA 1
ATOM 664 C C . CYS A 1 81 ? 6.755 -2.797 3.580 1.00 94.69 81 CYS A C 1
ATOM 666 O O . CYS A 1 81 ? 7.081 -3.268 2.489 1.00 94.69 81 CYS A O 1
ATOM 668 N N . ARG A 1 82 ? 6.810 -3.497 4.725 1.00 93.38 82 ARG A N 1
ATOM 669 C CA . ARG A 1 82 ? 7.210 -4.906 4.798 1.00 93.38 82 ARG A CA 1
ATOM 670 C C . ARG A 1 82 ? 6.191 -5.810 4.110 1.00 93.38 82 ARG A C 1
ATOM 672 O O . ARG A 1 82 ? 6.589 -6.543 3.218 1.00 93.38 82 ARG A O 1
ATOM 679 N N . GLU A 1 83 ? 4.915 -5.713 4.484 1.00 94.81 83 GLU A N 1
ATOM 680 C CA . GLU A 1 83 ? 3.832 -6.502 3.871 1.00 94.81 83 GLU A CA 1
ATOM 681 C C . GLU A 1 83 ? 3.754 -6.248 2.358 1.00 94.81 83 GLU A C 1
ATOM 683 O O . GLU A 1 83 ? 3.703 -7.185 1.575 1.00 94.81 83 GLU A O 1
ATOM 688 N N . LEU A 1 84 ? 3.848 -4.989 1.917 1.00 95.31 84 LEU A N 1
ATOM 689 C CA . LEU A 1 84 ? 3.887 -4.650 0.489 1.00 95.31 84 LEU A CA 1
ATOM 690 C C . LEU A 1 84 ? 5.111 -5.245 -0.219 1.00 95.31 84 LEU A C 1
ATOM 692 O O . LEU A 1 84 ? 5.027 -5.631 -1.378 1.00 95.31 84 LEU A O 1
ATOM 696 N N . GLY A 1 85 ? 6.254 -5.328 0.464 1.00 93.06 85 GLY A N 1
ATOM 697 C CA . GLY A 1 85 ? 7.465 -5.940 -0.082 1.00 93.06 85 GLY A CA 1
ATOM 698 C C . GLY A 1 85 ? 7.308 -7.421 -0.428 1.00 93.06 85 GLY A C 1
ATOM 699 O O . GLY A 1 85 ? 8.004 -7.891 -1.318 1.00 93.06 85 GLY A O 1
ATOM 700 N N . GLU A 1 86 ? 6.386 -8.134 0.220 1.00 91.88 86 GLU A N 1
ATOM 701 C CA . GLU A 1 86 ? 6.100 -9.547 -0.074 1.00 91.88 86 GLU A CA 1
ATOM 702 C C . GLU A 1 86 ? 5.380 -9.727 -1.420 1.00 91.88 86 GLU A C 1
ATOM 704 O O . GLU A 1 86 ? 5.471 -10.789 -2.029 1.00 91.88 86 GLU A O 1
ATOM 709 N N . TRP A 1 87 ? 4.724 -8.674 -1.918 1.00 91.62 87 TRP A N 1
ATOM 710 C CA . TRP A 1 87 ? 3.984 -8.665 -3.185 1.00 91.62 87 TRP A CA 1
ATOM 711 C C . TRP A 1 87 ? 4.747 -8.021 -4.343 1.00 91.62 87 TRP A C 1
ATOM 713 O O . TRP A 1 87 ? 4.248 -7.998 -5.466 1.00 91.62 87 TRP A O 1
ATOM 723 N N . LEU A 1 88 ? 5.927 -7.456 -4.084 1.00 92.50 88 LEU A N 1
ATOM 724 C CA . LEU A 1 88 ? 6.659 -6.660 -5.061 1.00 92.50 88 LEU A CA 1
ATOM 725 C C . LEU A 1 88 ? 7.800 -7.482 -5.689 1.00 92.50 88 LEU A C 1
ATOM 727 O O . LEU A 1 88 ? 8.832 -7.682 -5.041 1.00 92.50 88 LEU A O 1
ATOM 731 N N . PRO A 1 89 ? 7.658 -7.964 -6.939 1.00 93.12 89 PRO A N 1
ATOM 732 C CA . PRO A 1 89 ? 8.664 -8.816 -7.560 1.00 93.12 89 PRO A CA 1
ATOM 733 C C . PRO A 1 89 ? 9.934 -8.029 -7.887 1.00 93.12 89 PRO A C 1
ATOM 735 O O . PRO A 1 89 ? 9.902 -7.020 -8.583 1.00 93.12 89 PRO A O 1
ATOM 738 N N . TYR A 1 90 ? 11.094 -8.515 -7.450 1.00 93.06 90 TYR A N 1
ATOM 739 C CA . TYR A 1 90 ? 12.361 -7.857 -7.787 1.00 93.06 90 TYR A CA 1
ATOM 740 C C . TYR A 1 90 ? 12.706 -7.947 -9.284 1.00 93.06 90 TYR A C 1
ATOM 742 O O . TYR A 1 90 ? 13.397 -7.081 -9.813 1.00 93.06 90 TYR A O 1
ATOM 750 N N . TYR A 1 91 ? 12.229 -8.985 -9.971 1.00 93.00 91 TYR A N 1
ATOM 751 C CA . TYR A 1 91 ? 12.457 -9.207 -11.393 1.00 93.00 91 TYR A CA 1
ATOM 752 C C . TYR A 1 91 ? 11.188 -9.737 -12.054 1.00 93.00 91 TYR A C 1
ATOM 754 O O . TYR A 1 91 ? 10.586 -10.687 -11.554 1.00 93.00 91 TYR A O 1
ATOM 762 N N . LEU A 1 92 ? 10.835 -9.146 -13.191 1.00 90.81 92 LEU A N 1
ATOM 763 C CA . LEU A 1 92 ? 9.805 -9.629 -14.106 1.00 90.81 92 LEU A CA 1
ATOM 764 C C . LEU A 1 92 ? 10.446 -9.793 -15.496 1.00 90.81 92 LEU A C 1
ATOM 766 O O . LEU A 1 92 ? 11.153 -8.882 -15.928 1.00 90.81 92 LEU A O 1
ATOM 770 N N . PRO A 1 93 ? 10.265 -10.915 -16.214 1.00 89.56 93 PRO A N 1
ATOM 771 C CA . PRO A 1 93 ? 10.879 -11.122 -17.533 1.00 89.56 93 PRO A CA 1
ATOM 772 C C . PRO A 1 93 ? 10.612 -9.990 -18.540 1.00 89.56 93 PRO A C 1
ATOM 774 O O . PRO A 1 93 ? 11.516 -9.579 -19.286 1.00 89.56 93 PRO A O 1
ATOM 777 N N . GLU A 1 94 ? 9.390 -9.464 -18.511 1.00 88.00 94 GLU A N 1
ATOM 778 C CA . GLU A 1 94 ? 8.861 -8.408 -19.371 1.00 88.00 94 GLU A CA 1
ATOM 779 C C . GLU A 1 94 ? 9.422 -7.041 -18.975 1.00 88.00 94 GLU A C 1
ATOM 781 O O . GLU A 1 94 ? 9.854 -6.273 -19.832 1.00 88.00 94 GLU A O 1
ATOM 786 N N . LEU A 1 95 ? 9.471 -6.762 -17.668 1.00 89.31 95 LEU A N 1
ATOM 787 C CA . LEU A 1 95 ? 9.803 -5.438 -17.134 1.00 89.31 95 LEU A CA 1
ATOM 788 C C . LEU A 1 95 ? 11.263 -5.289 -16.666 1.00 89.31 95 LEU A C 1
ATOM 790 O O . LEU A 1 95 ? 11.733 -4.186 -16.409 1.00 89.31 95 LEU A O 1
ATOM 794 N N . LYS A 1 96 ? 12.018 -6.388 -16.612 1.00 90.56 96 LYS A N 1
ATOM 795 C CA . LYS A 1 96 ? 13.366 -6.488 -16.028 1.00 90.56 96 LYS A CA 1
ATOM 796 C C . LYS A 1 96 ? 13.355 -6.272 -14.512 1.00 90.56 96 LYS A C 1
ATOM 798 O O . LYS A 1 96 ? 12.430 -6.700 -13.822 1.00 90.56 96 LYS A O 1
ATOM 803 N N . PHE A 1 97 ? 14.451 -5.746 -13.976 1.00 92.75 97 PHE A N 1
ATOM 804 C CA . PHE A 1 97 ? 14.635 -5.564 -12.543 1.00 92.75 97 PHE A CA 1
ATOM 805 C C . PHE A 1 97 ? 13.874 -4.342 -12.042 1.00 92.75 97 PHE A C 1
ATOM 807 O O . PHE A 1 97 ? 13.746 -3.350 -12.753 1.00 92.75 97 PHE A O 1
ATOM 814 N N . LEU A 1 98 ? 13.407 -4.412 -10.801 1.00 94.50 98 LEU A N 1
ATOM 815 C CA . LEU A 1 98 ? 12.881 -3.265 -10.082 1.00 94.50 98 LEU A CA 1
ATOM 816 C C . LEU A 1 98 ? 14.033 -2.348 -9.657 1.00 94.50 98 LEU A C 1
ATOM 818 O O . LEU A 1 98 ? 14.977 -2.780 -8.990 1.00 94.50 98 LEU A O 1
ATOM 822 N N . HIS A 1 99 ? 13.901 -1.067 -9.968 1.00 94.06 99 HIS A N 1
ATOM 823 C CA . HIS A 1 99 ? 14.766 0.005 -9.501 1.00 94.06 99 HIS A CA 1
ATOM 824 C C . HIS A 1 99 ? 14.068 0.793 -8.393 1.00 94.06 99 HIS A C 1
ATOM 826 O O . HIS A 1 99 ? 12.875 1.102 -8.470 1.00 94.06 99 HIS A O 1
ATOM 832 N N . ILE A 1 100 ? 14.831 1.100 -7.342 1.00 94.75 100 ILE A N 1
ATOM 833 C CA . ILE A 1 100 ? 14.358 1.825 -6.165 1.00 94.75 100 ILE A CA 1
ATOM 834 C C . ILE A 1 100 ? 15.336 2.953 -5.878 1.00 94.75 100 ILE A C 1
ATOM 836 O O . ILE A 1 100 ? 16.515 2.710 -5.619 1.00 94.75 100 ILE A O 1
ATOM 840 N N . GLU A 1 101 ? 14.833 4.180 -5.873 1.00 94.19 101 GLU A N 1
ATOM 841 C CA . GLU A 1 101 ? 15.633 5.373 -5.614 1.00 94.19 101 GLU A CA 1
ATOM 842 C C . GLU A 1 101 ? 14.906 6.311 -4.648 1.00 94.19 101 GLU A C 1
ATOM 844 O O . GLU A 1 101 ? 13.678 6.308 -4.530 1.00 94.19 101 GLU A O 1
ATOM 849 N N . ARG A 1 102 ? 15.676 7.128 -3.927 1.00 94.38 102 ARG A N 1
ATOM 850 C CA . ARG A 1 102 ? 15.137 8.187 -3.075 1.00 94.38 102 ARG A CA 1
ATOM 851 C C . ARG A 1 102 ? 15.926 9.467 -3.289 1.00 94.38 102 ARG A C 1
ATOM 853 O O . ARG A 1 102 ? 17.127 9.493 -3.032 1.00 94.38 102 ARG A O 1
ATOM 860 N N . ASN A 1 103 ? 15.233 10.525 -3.685 1.00 93.31 103 ASN A N 1
ATOM 861 C CA . ASN A 1 103 ? 15.798 11.857 -3.890 1.00 93.31 103 ASN A CA 1
ATOM 862 C C . ASN A 1 103 ? 14.865 12.923 -3.270 1.00 93.31 103 ASN A C 1
ATOM 864 O O . ASN A 1 103 ? 14.080 12.615 -2.366 1.00 93.31 103 ASN A O 1
ATOM 868 N N . GLU A 1 104 ? 14.991 14.180 -3.699 1.00 92.50 104 GLU A N 1
ATOM 869 C CA . GLU A 1 104 ? 14.194 15.306 -3.195 1.00 92.50 104 GLU A CA 1
ATOM 870 C C . GLU A 1 104 ? 12.703 15.217 -3.568 1.00 92.50 104 GLU A C 1
ATOM 872 O O . GLU A 1 104 ? 11.861 15.650 -2.778 1.00 92.50 104 GLU A O 1
ATOM 877 N N . ASP A 1 105 ? 12.374 14.583 -4.698 1.00 90.31 105 ASP A N 1
ATOM 878 C CA . ASP A 1 105 ? 11.006 14.427 -5.210 1.00 90.31 105 ASP A CA 1
ATOM 879 C C . ASP A 1 105 ? 10.243 13.283 -4.520 1.00 90.31 105 ASP A C 1
ATOM 881 O O . ASP A 1 105 ? 9.009 13.258 -4.504 1.00 90.31 105 ASP A O 1
ATOM 885 N N . GLY A 1 106 ? 10.961 12.353 -3.880 1.00 93.31 106 GLY A N 1
ATOM 886 C CA . GLY A 1 106 ? 10.377 11.336 -3.011 1.00 93.31 106 GLY A CA 1
ATOM 887 C C . GLY A 1 106 ? 10.998 9.954 -3.172 1.00 93.31 106 GLY A C 1
ATOM 888 O O . GLY A 1 106 ? 12.209 9.802 -3.315 1.00 93.31 106 GLY A O 1
ATOM 889 N N . PHE A 1 107 ? 10.152 8.930 -3.057 1.00 95.12 107 PHE A N 1
ATOM 890 C CA . PHE A 1 107 ? 10.495 7.531 -3.294 1.00 95.12 107 PHE A CA 1
ATOM 891 C C . PHE A 1 107 ? 10.079 7.146 -4.707 1.00 95.12 107 PHE A C 1
ATOM 893 O O . PHE A 1 107 ? 8.900 7.252 -5.046 1.00 95.12 107 PHE A O 1
ATOM 900 N N . HIS A 1 108 ? 11.049 6.682 -5.484 1.00 95.00 108 HIS A N 1
ATOM 901 C CA . HIS A 1 108 ? 10.913 6.302 -6.878 1.00 95.00 108 HIS A CA 1
ATOM 902 C C . HIS A 1 108 ? 10.971 4.783 -6.975 1.00 95.00 108 HIS A C 1
ATOM 904 O O . HIS A 1 108 ? 11.909 4.166 -6.470 1.00 95.00 108 HIS A O 1
ATOM 910 N N . TYR A 1 109 ? 9.955 4.192 -7.591 1.00 94.75 109 TYR A N 1
ATOM 911 C CA . TYR A 1 109 ? 9.849 2.755 -7.822 1.00 94.75 109 TYR A CA 1
ATOM 912 C C . TYR A 1 109 ? 9.509 2.543 -9.282 1.00 94.75 109 TYR A C 1
ATOM 914 O O . TYR A 1 109 ? 8.473 3.035 -9.736 1.00 94.75 109 TYR A O 1
ATOM 922 N N . TYR A 1 110 ? 10.378 1.849 -10.012 1.00 92.94 110 TYR A N 1
ATOM 923 C CA . TYR A 1 110 ? 10.169 1.681 -11.439 1.00 92.94 110 TYR A CA 1
ATOM 924 C C . TYR A 1 110 ? 10.837 0.454 -12.040 1.00 92.94 110 TYR A C 1
ATOM 926 O O . TYR A 1 110 ? 11.801 -0.074 -11.494 1.00 92.94 110 TYR A O 1
ATOM 934 N N . TYR A 1 111 ? 10.335 0.035 -13.196 1.00 91.31 111 TYR A N 1
ATOM 935 C CA . TYR A 1 111 ? 10.971 -0.957 -14.051 1.00 91.31 111 TYR A CA 1
ATOM 936 C C . TYR A 1 111 ? 11.428 -0.285 -15.355 1.00 91.31 111 TYR A C 1
ATOM 938 O O . TYR A 1 111 ? 10.632 0.416 -15.974 1.00 91.31 111 TYR A O 1
ATOM 946 N N . PRO A 1 112 ? 12.683 -0.469 -15.800 1.00 82.75 112 PRO A N 1
ATOM 947 C CA . PRO A 1 112 ? 13.296 0.324 -16.869 1.00 82.75 112 PRO A CA 1
ATOM 948 C C . PRO A 1 112 ? 12.947 -0.163 -18.286 1.00 82.75 112 PRO A C 1
ATOM 950 O O . PRO A 1 112 ? 13.660 0.158 -19.234 1.00 82.75 112 PRO A O 1
ATOM 953 N N . ALA A 1 113 ? 11.922 -1.001 -18.454 1.00 69.50 113 ALA A N 1
ATOM 954 C CA . ALA A 1 113 ? 11.620 -1.595 -19.751 1.00 69.50 113 ALA A CA 1
ATOM 955 C C . ALA A 1 113 ? 11.132 -0.544 -20.759 1.00 69.50 113 ALA A C 1
ATOM 957 O O . ALA A 1 113 ? 10.157 0.154 -20.504 1.00 69.50 113 ALA A O 1
ATOM 958 N N . GLU A 1 114 ? 11.755 -0.511 -21.943 1.00 63.91 114 GLU A N 1
ATOM 959 C CA . GLU A 1 114 ? 11.404 0.389 -23.060 1.00 63.91 114 GLU A CA 1
ATOM 960 C C . GLU A 1 114 ? 9.942 0.256 -23.528 1.00 63.91 114 GLU A C 1
ATOM 962 O O . GLU A 1 114 ? 9.416 1.147 -24.181 1.00 63.91 114 GLU A O 1
ATOM 967 N N . ILE A 1 115 ? 9.288 -0.863 -23.199 1.00 58.00 115 ILE A N 1
ATOM 968 C CA . ILE A 1 115 ? 7.895 -1.187 -23.546 1.00 58.00 115 ILE A CA 1
ATOM 969 C C . ILE A 1 115 ? 6.877 -0.782 -22.475 1.00 58.00 115 ILE A C 1
ATOM 971 O O . ILE A 1 115 ? 5.675 -0.885 -22.709 1.00 58.00 115 ILE A O 1
ATOM 975 N N . ALA A 1 116 ? 7.329 -0.364 -21.294 1.00 58.91 116 ALA A N 1
ATOM 976 C CA . ALA A 1 116 ? 6.455 -0.003 -20.191 1.00 58.91 116 ALA A CA 1
ATOM 977 C C . ALA A 1 116 ? 6.498 1.509 -19.990 1.00 58.91 116 ALA A C 1
ATOM 979 O O . ALA A 1 116 ? 7.153 1.995 -19.071 1.00 58.91 116 ALA A O 1
ATOM 980 N N . ASP A 1 117 ? 5.762 2.229 -20.840 1.00 58.62 117 ASP A N 1
ATOM 981 C CA . ASP A 1 117 ? 5.639 3.697 -20.829 1.00 58.62 117 ASP A CA 1
ATOM 982 C C . ASP A 1 117 ? 5.229 4.288 -19.458 1.00 58.62 117 ASP A C 1
ATOM 984 O O . ASP A 1 117 ? 5.273 5.500 -19.269 1.00 58.62 117 ASP A O 1
ATOM 988 N N . GLU A 1 118 ? 4.845 3.467 -18.471 1.00 68.62 118 GLU A N 1
ATOM 989 C CA . GLU A 1 118 ? 4.276 3.933 -17.202 1.00 68.62 118 GLU A CA 1
ATOM 990 C C . GLU A 1 118 ? 4.633 3.076 -15.972 1.00 68.62 118 GLU A C 1
ATOM 992 O O . GLU A 1 118 ? 4.057 3.268 -14.899 1.00 68.62 118 GLU A O 1
ATOM 997 N N . ALA A 1 119 ? 5.614 2.165 -16.053 1.00 85.50 119 ALA A N 1
ATOM 998 C CA . ALA A 1 119 ? 6.064 1.401 -14.879 1.00 85.50 119 ALA A CA 1
ATOM 999 C C . ALA A 1 119 ? 6.961 2.246 -13.958 1.00 85.50 119 ALA A C 1
ATOM 1001 O O . ALA A 1 119 ? 8.025 1.793 -13.546 1.00 85.50 119 ALA A O 1
ATOM 1002 N N . TYR A 1 120 ? 6.555 3.481 -13.658 1.00 90.94 120 TYR A N 1
ATOM 1003 C CA . TYR A 1 120 ? 7.309 4.456 -12.884 1.00 90.94 120 TYR A CA 1
ATOM 1004 C C . TYR A 1 120 ? 6.398 5.218 -11.925 1.00 90.94 120 TYR A C 1
ATOM 1006 O O . TYR A 1 120 ? 5.432 5.871 -12.313 1.00 90.94 120 TYR A O 1
ATOM 1014 N N . VAL A 1 121 ? 6.732 5.162 -10.639 1.00 93.19 121 VAL A N 1
ATOM 1015 C CA . VAL A 1 121 ? 5.954 5.779 -9.568 1.00 93.19 121 VAL A CA 1
ATOM 1016 C C . VAL A 1 121 ? 6.848 6.655 -8.709 1.00 93.19 121 VAL A C 1
ATOM 1018 O O . VAL A 1 121 ? 7.898 6.211 -8.252 1.00 93.19 121 VAL A O 1
ATOM 1021 N N . ILE A 1 122 ? 6.353 7.853 -8.383 1.00 94.00 122 ILE A N 1
ATOM 1022 C CA . ILE A 1 122 ? 6.903 8.717 -7.332 1.00 94.00 122 ILE A CA 1
ATOM 1023 C C . ILE A 1 122 ? 5.868 8.891 -6.215 1.00 94.00 122 ILE A C 1
ATOM 1025 O O . ILE A 1 122 ? 4.674 9.124 -6.461 1.00 94.00 122 ILE A O 1
ATOM 1029 N N . ALA A 1 123 ? 6.309 8.795 -4.959 1.00 94.38 123 ALA A N 1
ATOM 1030 C CA . ALA A 1 123 ? 5.490 9.185 -3.816 1.00 94.38 123 ALA A CA 1
ATOM 1031 C C . ALA A 1 123 ? 6.295 9.759 -2.641 1.00 94.38 123 ALA A C 1
ATOM 1033 O O . ALA A 1 123 ? 7.410 9.343 -2.343 1.00 94.38 123 ALA A O 1
ATOM 1034 N N . ASN A 1 124 ? 5.652 10.646 -1.875 1.00 92.69 124 ASN A N 1
ATOM 1035 C CA . ASN A 1 124 ? 6.241 11.310 -0.701 1.00 92.69 124 ASN A CA 1
ATOM 1036 C C . ASN A 1 124 ? 6.504 10.372 0.498 1.00 92.69 124 ASN A C 1
ATOM 1038 O O . ASN A 1 124 ? 7.099 10.788 1.495 1.00 92.69 124 ASN A O 1
ATOM 1042 N N . ASN A 1 125 ? 6.019 9.127 0.454 1.00 92.69 125 ASN A N 1
ATOM 1043 C CA . ASN A 1 125 ? 6.374 8.073 1.402 1.00 92.69 125 ASN A CA 1
ATOM 1044 C C . ASN A 1 125 ? 6.518 6.730 0.673 1.00 92.69 125 ASN A C 1
ATOM 1046 O O . ASN A 1 125 ? 5.869 6.501 -0.348 1.00 92.69 125 ASN A O 1
ATOM 1050 N N . GLU A 1 126 ? 7.367 5.861 1.215 1.00 95.38 126 GLU A N 1
ATOM 1051 C CA . GLU A 1 126 ? 7.732 4.591 0.589 1.00 95.38 126 GLU A CA 1
ATOM 1052 C C . GLU A 1 126 ? 6.545 3.635 0.458 1.00 95.38 126 GLU A C 1
ATOM 1054 O O . GLU A 1 126 ? 6.392 2.986 -0.572 1.00 95.38 126 GLU A O 1
ATOM 1059 N N . ALA A 1 127 ? 5.670 3.590 1.465 1.00 96.44 127 ALA A N 1
ATOM 1060 C CA . ALA A 1 127 ? 4.506 2.714 1.459 1.00 96.44 127 ALA A CA 1
ATOM 1061 C C . ALA A 1 127 ? 3.562 3.033 0.287 1.00 96.44 127 ALA A C 1
ATOM 1063 O O . ALA A 1 127 ? 3.114 2.133 -0.417 1.00 96.44 127 ALA A O 1
ATOM 1064 N N . ASN A 1 128 ? 3.322 4.318 0.011 1.00 97.06 128 ASN A N 1
ATOM 1065 C CA . ASN A 1 128 ? 2.576 4.760 -1.164 1.00 97.06 128 ASN A CA 1
ATOM 1066 C C . ASN A 1 128 ? 3.289 4.390 -2.466 1.00 97.06 128 ASN A C 1
ATOM 1068 O O . ASN A 1 128 ? 2.607 3.992 -3.404 1.00 97.06 128 ASN A O 1
ATOM 1072 N N . ALA A 1 129 ? 4.616 4.536 -2.549 1.00 96.50 129 ALA A N 1
ATOM 1073 C CA . ALA A 1 129 ? 5.357 4.197 -3.765 1.00 96.50 129 ALA A CA 1
ATOM 1074 C C . ALA A 1 129 ? 5.255 2.693 -4.068 1.00 96.50 129 ALA A C 1
ATOM 1076 O O . ALA A 1 129 ? 4.835 2.320 -5.161 1.00 96.50 129 ALA A O 1
ATOM 1077 N N . ARG A 1 130 ? 5.511 1.843 -3.062 1.00 96.75 130 ARG A N 1
ATOM 1078 C CA . ARG A 1 130 ? 5.354 0.381 -3.142 1.00 96.75 130 ARG A CA 1
ATOM 1079 C C . ARG A 1 130 ? 3.93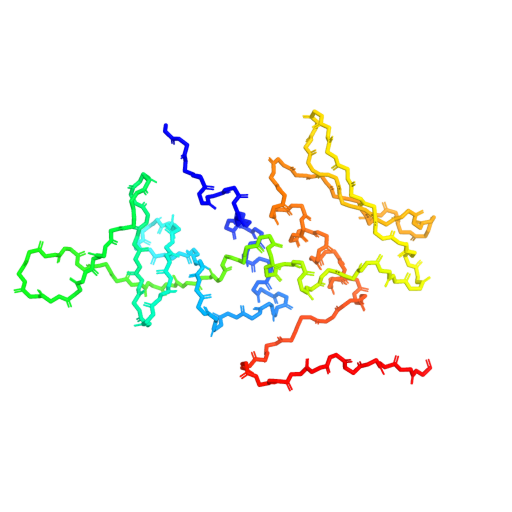3 -0.024 -3.534 1.00 96.75 130 ARG A C 1
ATOM 1081 O O . ARG A 1 130 ? 3.744 -0.811 -4.452 1.00 96.75 130 ARG A O 1
ATOM 1088 N N . ALA A 1 131 ? 2.924 0.531 -2.866 1.00 97.69 131 ALA A N 1
ATOM 1089 C CA . ALA A 1 131 ? 1.533 0.195 -3.150 1.00 97.69 131 ALA A CA 1
ATOM 1090 C C . ALA A 1 131 ? 1.100 0.623 -4.557 1.00 97.69 131 ALA A C 1
ATOM 1092 O O . ALA A 1 131 ? 0.416 -0.131 -5.236 1.00 97.69 131 ALA A O 1
ATOM 1093 N N . LYS A 1 132 ? 1.510 1.807 -5.016 1.00 97.06 132 LYS A N 1
ATOM 1094 C CA . LYS A 1 132 ? 1.184 2.290 -6.362 1.00 97.06 132 LYS A CA 1
ATOM 1095 C C . LYS A 1 132 ? 1.851 1.464 -7.461 1.00 97.06 132 LYS A C 1
ATOM 1097 O O . LYS A 1 132 ? 1.194 1.195 -8.458 1.00 97.06 132 LYS A O 1
ATOM 1102 N N . ILE A 1 133 ? 3.106 1.036 -7.287 1.00 96.25 133 ILE A N 1
ATOM 1103 C CA . ILE A 1 133 ? 3.734 0.159 -8.286 1.00 96.25 133 ILE A CA 1
ATOM 1104 C C . ILE A 1 133 ? 3.077 -1.231 -8.283 1.00 96.25 133 ILE A C 1
ATOM 1106 O O . ILE A 1 133 ? 2.836 -1.782 -9.345 1.00 96.25 133 ILE A O 1
ATOM 1110 N N . ILE 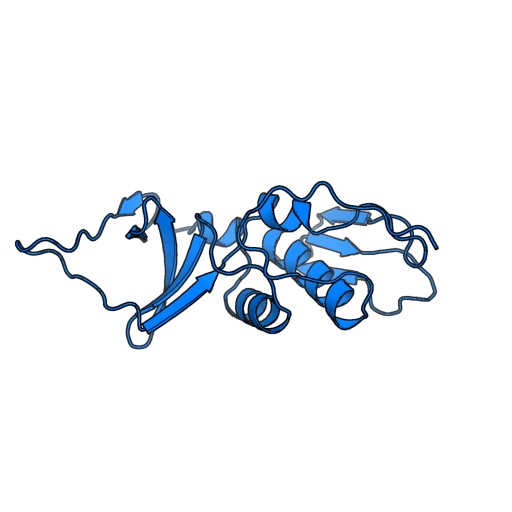A 1 134 ? 2.665 -1.757 -7.121 1.00 96.50 134 ILE A N 1
ATOM 1111 C CA . ILE A 1 134 ? 1.856 -2.989 -7.031 1.00 96.50 134 ILE A CA 1
ATOM 1112 C C . ILE A 1 134 ? 0.516 -2.829 -7.757 1.00 96.50 134 ILE A C 1
ATOM 1114 O O . ILE A 1 134 ? 0.126 -3.720 -8.503 1.00 96.50 134 ILE A O 1
ATOM 1118 N N . ILE A 1 135 ? -0.172 -1.697 -7.568 1.00 96.88 135 ILE A N 1
ATOM 1119 C CA . ILE A 1 135 ? -1.415 -1.373 -8.283 1.00 96.88 135 ILE A CA 1
ATOM 1120 C C . ILE A 1 135 ? -1.175 -1.403 -9.793 1.00 96.88 135 ILE A C 1
ATOM 1122 O O . ILE A 1 135 ? -1.887 -2.119 -10.485 1.00 96.88 135 ILE A O 1
ATOM 1126 N N . PHE A 1 136 ? -0.139 -0.714 -10.284 1.00 95.31 136 PHE A N 1
ATOM 1127 C CA . PHE A 1 136 ? 0.223 -0.733 -11.703 1.00 95.31 136 PHE A CA 1
ATOM 1128 C C . PHE A 1 136 ? 0.449 -2.163 -12.212 1.00 95.31 136 PHE A C 1
ATOM 1130 O O . PHE A 1 136 ? -0.112 -2.555 -13.235 1.00 95.31 136 PHE A O 1
ATOM 1137 N N . LEU A 1 137 ? 1.242 -2.961 -11.489 1.00 94.56 137 LEU A N 1
ATOM 1138 C CA . LEU A 1 137 ? 1.534 -4.339 -11.877 1.00 94.56 137 LEU A CA 1
ATOM 1139 C C . LEU A 1 137 ? 0.262 -5.196 -11.927 1.00 94.56 137 LEU A C 1
ATOM 1141 O O . LEU A 1 137 ? 0.102 -5.993 -12.848 1.00 94.56 137 LEU A O 1
ATOM 1145 N N . ALA A 1 138 ? -0.642 -5.025 -10.961 1.00 95.19 138 ALA A N 1
ATOM 1146 C CA . ALA A 1 138 ? -1.896 -5.766 -10.890 1.00 95.19 138 ALA A CA 1
ATOM 1147 C C . ALA A 1 138 ? -2.885 -5.345 -11.990 1.00 95.19 138 ALA A C 1
ATOM 1149 O O . ALA A 1 138 ? -3.481 -6.202 -12.637 1.00 95.19 138 ALA A O 1
ATOM 1150 N N . GLU A 1 139 ? -3.032 -4.043 -12.250 1.00 94.88 139 GLU A N 1
ATOM 1151 C CA . GLU A 1 139 ? -3.914 -3.516 -13.303 1.00 94.88 139 GLU A CA 1
ATOM 1152 C C . GLU A 1 139 ? -3.484 -3.957 -14.705 1.00 94.88 139 GLU A C 1
ATOM 1154 O O . GLU A 1 139 ? -4.330 -4.170 -15.570 1.00 94.88 139 GLU A O 1
ATOM 1159 N N . ASN A 1 140 ? -2.180 -4.147 -14.911 1.00 92.56 140 ASN A N 1
ATOM 1160 C CA . ASN A 1 140 ? -1.618 -4.609 -16.177 1.00 92.56 140 ASN A CA 1
ATOM 1161 C C . ASN A 1 140 ? -1.418 -6.135 -16.239 1.00 92.56 140 ASN A C 1
ATOM 1163 O O . ASN A 1 140 ? -0.866 -6.643 -17.211 1.00 92.56 140 ASN A O 1
ATOM 1167 N N . GLY A 1 141 ? -1.860 -6.878 -15.220 1.00 92.44 141 GLY A N 1
ATOM 1168 C CA . GLY A 1 141 ? -1.824 -8.343 -15.216 1.00 92.44 141 GLY A CA 1
ATOM 1169 C C . GLY A 1 141 ? -0.439 -8.970 -15.019 1.00 92.44 141 GLY A C 1
ATOM 1170 O O . GLY A 1 141 ? -0.299 -10.175 -15.210 1.00 92.44 141 GLY A O 1
ATOM 1171 N N . TYR A 1 142 ? 0.573 -8.198 -14.609 1.00 92.06 142 TYR A N 1
ATOM 1172 C CA . TYR A 1 142 ? 1.906 -8.724 -14.282 1.00 92.06 142 TYR A CA 1
ATOM 1173 C C . TYR A 1 142 ? 1.925 -9.497 -12.960 1.00 92.06 142 TYR A C 1
ATOM 1175 O O . TYR A 1 142 ? 2.748 -10.390 -12.768 1.00 92.06 142 TYR A O 1
ATOM 1183 N N . ILE A 1 143 ? 1.033 -9.144 -12.034 1.00 93.00 143 ILE A N 1
ATOM 1184 C CA . ILE A 1 143 ? 0.820 -9.864 -10.777 1.00 93.00 143 ILE A CA 1
ATOM 1185 C C . ILE A 1 143 ? -0.676 -10.040 -10.534 1.00 93.00 143 ILE A C 1
ATOM 1187 O O . ILE A 1 143 ? -1.497 -9.267 -11.026 1.00 93.00 143 ILE A O 1
ATOM 1191 N N . LYS A 1 144 ? -1.031 -11.023 -9.711 1.00 92.50 144 LYS A N 1
ATOM 1192 C CA . LYS A 1 144 ? -2.397 -11.221 -9.234 1.00 92.50 144 LYS A CA 1
ATOM 1193 C C . LYS A 1 144 ? -2.416 -11.092 -7.721 1.00 92.50 144 LYS A C 1
ATOM 1195 O O . LYS A 1 144 ? -1.680 -11.797 -7.038 1.00 92.50 144 LYS A O 1
ATOM 1200 N N . LEU A 1 145 ? -3.254 -10.197 -7.207 1.00 90.69 145 LEU A N 1
ATOM 1201 C CA . LEU A 1 145 ? -3.526 -10.117 -5.778 1.00 90.69 145 LEU A CA 1
ATOM 1202 C C . LEU A 1 145 ? -4.600 -11.154 -5.460 1.00 90.69 145 LEU A C 1
ATOM 1204 O O . LEU A 1 145 ? -5.705 -11.098 -5.997 1.00 90.69 145 LEU A O 1
ATOM 1208 N N . GLU A 1 146 ? -4.259 -12.143 -4.644 1.00 80.12 146 GLU A N 1
ATOM 1209 C CA . GLU A 1 146 ? -5.200 -13.186 -4.251 1.00 80.12 146 GLU A CA 1
ATOM 1210 C C . GLU A 1 146 ? -5.640 -12.982 -2.806 1.00 80.12 146 GLU A C 1
ATOM 1212 O O . GLU A 1 146 ? -4.822 -12.807 -1.900 1.00 80.12 146 GLU A O 1
ATOM 1217 N N . THR A 1 147 ? -6.950 -13.051 -2.579 1.00 60.03 147 THR A N 1
ATOM 1218 C CA . THR A 1 147 ? -7.537 -13.137 -1.244 1.00 60.03 147 THR A CA 1
ATOM 1219 C C . THR A 1 147 ? -7.315 -14.547 -0.699 1.00 60.03 147 THR A C 1
ATOM 1221 O O . THR A 1 147 ? -8.198 -15.397 -0.779 1.00 60.03 147 THR A O 1
ATOM 1224 N N . GLY A 1 148 ? -6.119 -14.821 -0.187 1.00 47.56 148 GLY A N 1
ATOM 1225 C CA . GLY A 1 148 ? -5.869 -16.009 0.620 1.00 47.56 148 GLY A CA 1
ATOM 1226 C C . GLY A 1 148 ? -6.192 -15.718 2.082 1.00 47.56 148 GLY A C 1
ATOM 1227 O O . GLY A 1 148 ? -5.549 -14.860 2.689 1.00 47.56 148 GLY A O 1
ATOM 1228 N N . ASP A 1 149 ? -7.143 -16.445 2.673 1.00 37.66 149 ASP A N 1
ATOM 1229 C CA . ASP A 1 149 ? -7.036 -16.742 4.104 1.00 37.66 149 ASP A CA 1
ATOM 1230 C C . ASP A 1 149 ? -5.655 -17.371 4.316 1.00 37.66 149 ASP A C 1
ATOM 1232 O O . ASP A 1 149 ? -5.249 -18.238 3.542 1.00 37.66 149 ASP A O 1
ATOM 1236 N N . VAL A 1 150 ? -4.899 -16.882 5.302 1.00 42.16 150 VAL A N 1
ATOM 1237 C CA . VAL A 1 150 ? -3.500 -17.268 5.533 1.00 42.16 150 VAL A CA 1
ATOM 1238 C C . VAL A 1 150 ? -3.387 -18.784 5.680 1.00 42.16 150 VAL A C 1
ATOM 1240 O O . VAL A 1 150 ? -3.607 -19.348 6.749 1.00 42.16 150 VAL A O 1
ATOM 1243 N N . GLY A 1 151 ? -3.015 -19.438 4.589 1.00 32.75 151 GLY A N 1
ATOM 1244 C CA . GLY A 1 151 ? -2.702 -20.850 4.518 1.00 32.75 151 GLY A CA 1
ATOM 1245 C C . GLY A 1 151 ? -1.478 -21.004 3.636 1.00 32.75 151 GLY A C 1
ATOM 1246 O O . GLY A 1 151 ? -1.608 -21.012 2.421 1.00 32.75 151 GLY A O 1
ATOM 1247 N N . ASN A 1 152 ? -0.303 -21.057 4.270 1.00 38.81 152 ASN A N 1
ATOM 1248 C CA . ASN A 1 152 ? 0.973 -21.566 3.751 1.00 38.81 152 ASN A CA 1
ATOM 1249 C C . ASN A 1 152 ? 1.040 -21.768 2.224 1.00 38.81 152 ASN A C 1
ATOM 1251 O O . ASN A 1 152 ? 0.856 -22.881 1.737 1.00 38.81 152 ASN A O 1
ATOM 1255 N N . GLY A 1 153 ? 1.367 -20.713 1.481 1.00 30.91 153 GLY A N 1
ATOM 1256 C CA . GLY A 1 153 ? 1.643 -20.791 0.050 1.00 30.91 153 GLY A CA 1
ATOM 1257 C C . GLY A 1 153 ? 3.071 -20.353 -0.228 1.00 30.91 153 GLY A C 1
ATOM 1258 O O . GLY A 1 153 ? 3.333 -19.169 -0.414 1.00 30.91 153 GLY A O 1
ATOM 1259 N N . ASN A 1 154 ? 4.004 -21.306 -0.244 1.00 34.72 154 ASN A N 1
ATOM 1260 C CA . ASN A 1 154 ? 5.259 -21.119 -0.965 1.00 34.72 154 ASN A CA 1
ATOM 1261 C C . ASN A 1 154 ? 4.891 -20.778 -2.410 1.00 34.72 154 ASN A C 1
ATOM 1263 O O . ASN A 1 154 ? 4.160 -21.545 -3.030 1.00 34.72 154 ASN A O 1
ATOM 1267 N N . GLY A 1 155 ? 5.371 -19.641 -2.916 1.00 35.44 155 GLY A N 1
ATOM 1268 C CA . GLY A 1 155 ? 5.108 -19.206 -4.282 1.00 35.44 155 GLY A CA 1
ATOM 1269 C C . GLY A 1 155 ? 5.430 -20.314 -5.281 1.00 35.44 155 GLY A C 1
ATOM 1270 O O . GLY A 1 155 ? 6.598 -20.631 -5.519 1.00 35.44 155 GLY A O 1
ATOM 1271 N N . GLU A 1 156 ? 4.390 -20.909 -5.857 1.00 33.31 156 GLU A N 1
ATOM 1272 C CA . GLU A 1 156 ? 4.539 -21.782 -7.006 1.00 33.31 156 GLU A CA 1
ATOM 1273 C C . GLU A 1 156 ? 4.912 -20.909 -8.202 1.00 33.31 156 GLU A C 1
ATOM 1275 O O . GLU A 1 156 ? 4.144 -20.081 -8.689 1.00 33.31 156 GLU A O 1
ATOM 1280 N N . ARG A 1 157 ? 6.157 -21.085 -8.649 1.00 38.16 157 ARG A N 1
ATOM 1281 C CA . ARG A 1 157 ? 6.627 -20.619 -9.948 1.00 38.16 157 ARG A CA 1
ATOM 1282 C C . ARG A 1 157 ? 5.793 -21.300 -11.024 1.00 38.16 157 ARG A C 1
ATOM 1284 O O . ARG A 1 157 ? 5.937 -22.500 -11.247 1.00 38.16 157 ARG A O 1
ATOM 1291 N N . ILE A 1 158 ? 4.981 -20.523 -11.723 1.00 36.00 158 ILE A N 1
ATOM 1292 C CA . ILE A 1 158 ? 4.371 -20.955 -12.975 1.00 36.00 158 ILE A CA 1
ATOM 1293 C C . ILE A 1 158 ? 5.457 -20.859 -14.052 1.00 36.00 158 ILE A C 1
ATOM 1295 O O . ILE A 1 158 ? 5.766 -19.779 -14.543 1.00 36.00 158 ILE A O 1
ATOM 1299 N N . ASN A 1 159 ? 6.091 -21.991 -14.357 1.00 36.75 159 ASN A N 1
ATOM 1300 C CA . ASN A 1 159 ? 6.781 -22.187 -15.628 1.00 36.75 159 ASN A CA 1
ATOM 1301 C C . ASN A 1 159 ? 5.749 -22.735 -16.622 1.00 36.75 159 ASN A C 1
ATOM 1303 O O . ASN A 1 159 ? 5.285 -23.863 -16.437 1.00 36.75 159 ASN A O 1
ATOM 1307 N N . GLN A 1 160 ? 5.447 -21.977 -17.674 1.00 35.12 160 GLN A N 1
ATOM 1308 C CA . GLN A 1 160 ? 5.110 -22.516 -18.993 1.00 35.12 160 GLN A CA 1
ATOM 1309 C C . GLN A 1 160 ? 5.839 -21.702 -20.054 1.00 35.12 160 GLN A C 1
ATOM 1311 O O . GLN A 1 160 ? 5.840 -20.459 -19.927 1.00 35.12 160 GLN A O 1
#

Foldseek 3Di:
DDPVVPQFFDDPVLLVLCVVLQAAFPDFFWKFFDFPPDTFIWGQDPNATWGDDDPDTHGQDPDDDDRPDTDGPDITDTDGLVRLVVLADQQDPQQGGWDWDQDPQDIWIAGPHPPCPPCIDGDNHSNNRSSVNSSVCSVVVVGGRHHDPDDDDDDDDDDD

Radius of gyration: 17.7 Å; chains: 1; bounding box: 35×39×56 Å

Secondary structure (DSSP, 8-state):
---SHHHHS--HHHHHHHHHTT---S-SEEEEEEETTEEEEEEEETTEEEEEETTEEE----SSSS--PPP--EEEE---HHHHHHT--SEETTTEEPEEEE-SS-EEEE---TT-TT-EEEESSHHHHHHHHHHHHHHTTSS------S----------

Sequence (160 aa):
MKNWAKKEVPNLEVCKKLKELGYPQNLDGWYWVKTGREWKLSLLYERKYKLLKGKRIVIETDDSVGGIGFEVEESIKAPTCRELGEWLPYYLPELKFLHIERNEDGFHYYYPAEIADEAYVIANNEANARAKIIIFLAENGYIKLETGDVGNGNGERINQ

pLDDT: mean 80.0, std 20.28, range [30.91, 97.94]